Protein AF-A0A2H1WSD5-F1 (afdb_monomer)

InterPro domains:
  IPR002490 V-type ATPase, V0 complex, 116kDa subunit family [PF01496] (2-110)
  IPR002490 V-type ATPase, V0 complex, 116kDa subunit family [PTHR11629] (3-110)

Secondary structure (DSSP, 8-state):
-HHHHHHHHHHHHHHHHHHHHHHHHHHHHHHHHHHHHHHHHHH-HHHHHHHHHHHHHH-SS--------------GGGHHHHHHHHHHHHTT---------SS-PPPSS-------

Radius of gyration: 21.92 Å; Cα contacts (8 Å, |Δi|>4): 29; chains: 1; bounding box: 62×28×53 Å

pLDDT: mean 71.86, std 17.28, range [30.86, 94.62]

Foldseek 3Di:
DVVVVVVVVVVVVVVVVVLVVVLVVLVVVQVVLQVVVVVVVVVPVVVVVVLVVVQVVPPPDDDSDDDDDDTDDDDPVCVVVVVVVVCVVCVNVDDDDDDDDPDPRDNSVDPDPPDD

Organism: Spodoptera frugiperda (NCBI:txid7108)

Mean predicted aligned error: 13.04 Å

Structure (mmCIF, N/CA/C/O backbone):
data_AF-A0A2H1WSD5-F1
#
_entry.id   AF-A0A2H1WSD5-F1
#
loop_
_atom_site.group_PDB
_atom_site.id
_atom_site.type_symbol
_atom_site.label_atom_id
_atom_site.label_alt_id
_atom_site.label_comp_id
_atom_site.label_asym_id
_atom_site.label_entity_id
_atom_site.label_seq_id
_atom_site.pdbx_PDB_ins_code
_atom_site.Cartn_x
_atom_site.Cartn_y
_atom_site.Cartn_z
_atom_site.occupancy
_atom_site.B_iso_or_equiv
_atom_site.auth_seq_id
_atom_site.auth_comp_id
_atom_site.auth_asym_id
_atom_site.auth_atom_id
_atom_site.pdbx_PDB_model_num
ATOM 1 N N . MET A 1 1 ? -28.733 7.046 38.393 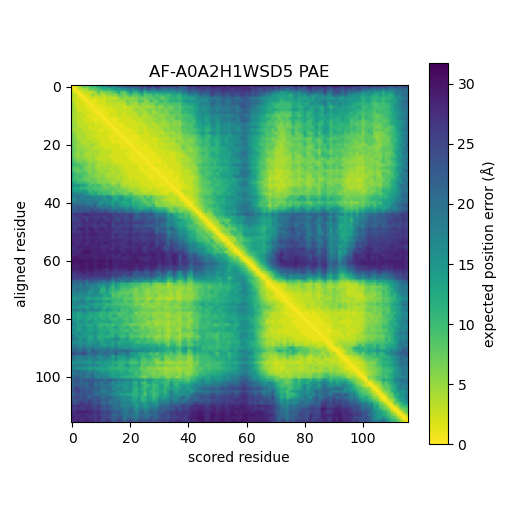1.00 61.50 1 MET A N 1
ATOM 2 C CA . MET A 1 1 ? -28.061 7.824 37.335 1.00 61.50 1 MET A CA 1
ATOM 3 C C . MET A 1 1 ? -26.640 7.326 37.147 1.00 61.50 1 MET A C 1
ATOM 5 O O . MET A 1 1 ? -26.403 6.719 36.120 1.00 61.50 1 MET A O 1
ATOM 9 N N . GLU A 1 2 ? -25.791 7.371 38.178 1.00 77.19 2 GLU A N 1
ATOM 10 C CA . GLU A 1 2 ? -24.355 7.015 38.095 1.00 77.19 2 GLU A CA 1
ATOM 11 C C . GLU A 1 2 ? -24.024 5.654 37.451 1.00 77.19 2 GLU A C 1
ATOM 13 O O . GLU A 1 2 ? -23.008 5.499 36.783 1.00 77.19 2 GLU A O 1
ATOM 18 N N . ARG A 1 3 ? -24.886 4.645 37.619 1.00 84.62 3 ARG A N 1
ATOM 19 C CA . ARG A 1 3 ? -24.654 3.302 37.068 1.00 84.62 3 ARG A CA 1
ATOM 20 C C . ARG A 1 3 ? -24.926 3.191 35.566 1.00 84.62 3 ARG A C 1
ATOM 22 O O . ARG A 1 3 ? -24.377 2.302 34.930 1.00 84.62 3 ARG A O 1
ATOM 29 N N . ILE A 1 4 ? -25.772 4.065 35.019 1.00 86.75 4 ILE A N 1
ATOM 30 C CA . ILE A 1 4 ? -26.025 4.138 33.573 1.00 86.75 4 ILE A CA 1
ATOM 31 C C . ILE A 1 4 ? -24.850 4.848 32.901 1.00 86.75 4 ILE A C 1
ATOM 33 O O . ILE A 1 4 ? -24.317 4.320 31.932 1.00 86.75 4 ILE A O 1
ATOM 37 N N . ASP A 1 5 ? -24.388 5.958 33.482 1.00 90.25 5 ASP A N 1
ATOM 38 C CA . ASP A 1 5 ? -23.250 6.731 32.966 1.00 90.25 5 ASP A CA 1
ATOM 39 C C . ASP A 1 5 ? -21.960 5.888 32.934 1.00 90.25 5 ASP A C 1
ATOM 41 O O . ASP A 1 5 ? -21.184 5.944 31.981 1.00 90.25 5 ASP A O 1
ATOM 45 N N . PHE A 1 6 ? -21.760 5.032 33.944 1.00 92.75 6 PHE A N 1
ATOM 46 C CA . PHE A 1 6 ? -20.645 4.082 33.972 1.00 92.75 6 PHE A CA 1
ATOM 47 C C . PHE A 1 6 ? -20.711 3.054 32.832 1.00 92.75 6 PHE A C 1
ATOM 49 O O . PHE A 1 6 ? -19.720 2.841 32.138 1.00 92.75 6 PHE A O 1
ATOM 56 N N . ILE A 1 7 ? -21.876 2.436 32.613 1.00 91.19 7 ILE A N 1
ATOM 57 C CA . ILE A 1 7 ? -22.056 1.432 31.552 1.00 91.19 7 ILE A CA 1
ATOM 58 C C . ILE A 1 7 ? -21.911 2.080 30.170 1.00 91.19 7 ILE A C 1
ATOM 60 O O . ILE A 1 7 ? -21.325 1.482 29.270 1.00 91.19 7 ILE A O 1
ATOM 64 N N . GLU A 1 8 ? -22.408 3.304 29.990 1.00 93.25 8 GLU A N 1
ATOM 65 C CA . GLU A 1 8 ? -22.231 4.046 28.742 1.00 93.25 8 GLU A CA 1
ATOM 66 C C . GLU A 1 8 ? -20.747 4.303 28.451 1.00 93.25 8 GLU A C 1
ATOM 68 O O . GLU A 1 8 ? -20.286 4.037 27.337 1.00 93.25 8 GLU A O 1
ATOM 73 N N . SER A 1 9 ? -19.986 4.743 29.458 1.00 93.50 9 SER A N 1
ATOM 74 C CA . SER A 1 9 ? -18.535 4.921 29.344 1.00 93.50 9 SER A CA 1
ATOM 75 C C . SER A 1 9 ? -17.832 3.611 28.980 1.00 93.50 9 SER A C 1
ATOM 77 O O . SER A 1 9 ? -16.987 3.592 28.084 1.00 93.50 9 SER A O 1
ATOM 79 N N . GLU A 1 10 ? -18.199 2.506 29.630 1.00 94.56 10 GLU A N 1
ATOM 80 C CA . GLU A 1 10 ? -17.601 1.193 29.379 1.00 94.56 10 GLU A CA 1
ATOM 81 C C . GLU A 1 10 ? -17.887 0.708 27.945 1.00 94.56 10 GLU A C 1
ATOM 83 O O . GLU A 1 10 ? -16.984 0.260 27.236 1.00 94.56 10 GLU A O 1
ATOM 88 N N . ILE A 1 11 ? -19.121 0.876 27.456 1.00 92.69 11 ILE A N 1
ATOM 89 C CA . ILE A 1 11 ? -19.499 0.530 26.077 1.00 92.69 11 ILE A CA 1
ATOM 90 C C . ILE A 1 11 ? -18.749 1.402 25.066 1.00 92.69 11 ILE A C 1
ATOM 92 O O . ILE A 1 11 ? -18.284 0.887 24.041 1.00 92.69 11 ILE A O 1
ATOM 96 N N . GLN A 1 12 ? -18.618 2.707 25.321 1.00 94.31 12 GLN A N 1
ATOM 97 C CA . GLN A 1 12 ? -17.856 3.599 24.444 1.00 94.31 12 GLN A CA 1
ATOM 98 C C . GLN A 1 12 ? -16.384 3.186 24.375 1.00 94.31 12 GLN A C 1
ATOM 100 O O . GLN A 1 12 ? -15.808 3.143 23.282 1.00 94.31 12 GLN A O 1
ATOM 105 N N . GLU A 1 13 ? -15.786 2.833 25.511 1.00 94.62 13 GLU A N 1
ATOM 106 C CA . GLU A 1 13 ? -14.393 2.402 25.580 1.00 94.62 13 GLU A CA 1
ATOM 107 C C . GLU A 1 13 ? -14.176 1.067 24.857 1.00 94.62 13 GLU A C 1
ATOM 109 O O . GLU A 1 13 ? -13.289 0.959 24.005 1.00 94.62 13 GLU A O 1
ATOM 114 N N . ILE A 1 14 ? -15.043 0.079 25.093 1.00 94.31 14 ILE A N 1
ATOM 115 C CA . ILE A 1 14 ? -15.005 -1.212 24.392 1.00 94.31 14 ILE A CA 1
ATOM 116 C C . ILE A 1 14 ? -15.176 -1.012 22.881 1.00 94.31 14 ILE A C 1
ATOM 118 O O . ILE A 1 14 ? -14.433 -1.594 22.089 1.00 94.31 14 ILE A O 1
ATOM 122 N N . THR A 1 15 ? -16.107 -0.155 22.459 1.00 92.62 15 THR A N 1
ATOM 123 C CA . THR A 1 15 ? -16.349 0.131 21.036 1.00 92.62 15 THR A CA 1
ATOM 124 C C . THR A 1 15 ? -15.136 0.792 20.386 1.00 92.62 15 THR A C 1
ATOM 126 O O . THR A 1 15 ? -14.741 0.431 19.272 1.00 92.62 15 THR A O 1
ATOM 129 N N . ARG A 1 16 ? -14.508 1.740 21.088 1.00 92.81 16 ARG A N 1
ATOM 130 C CA . ARG A 1 16 ? -13.271 2.387 20.642 1.00 92.81 16 ARG A CA 1
ATOM 131 C C . ARG A 1 16 ? -12.144 1.368 20.500 1.00 92.81 16 ARG A C 1
ATOM 133 O O . ARG A 1 16 ? -11.486 1.340 19.460 1.00 92.81 16 ARG A O 1
ATOM 140 N N . ASN A 1 17 ? -11.963 0.505 21.494 1.00 93.19 17 ASN A N 1
ATOM 141 C CA . ASN A 1 17 ? -10.928 -0.524 21.482 1.00 93.19 17 ASN A CA 1
ATOM 142 C C . ASN A 1 17 ? -11.153 -1.536 20.351 1.00 93.19 17 ASN A C 1
ATOM 144 O O . ASN A 1 17 ? -10.217 -1.850 19.618 1.00 93.19 17 ASN A O 1
ATOM 148 N N . ALA A 1 18 ? -12.396 -1.970 20.128 1.00 90.44 18 ALA A N 1
ATOM 149 C CA . ALA A 1 18 ? -12.749 -2.854 19.018 1.00 90.44 18 ALA A CA 1
ATOM 15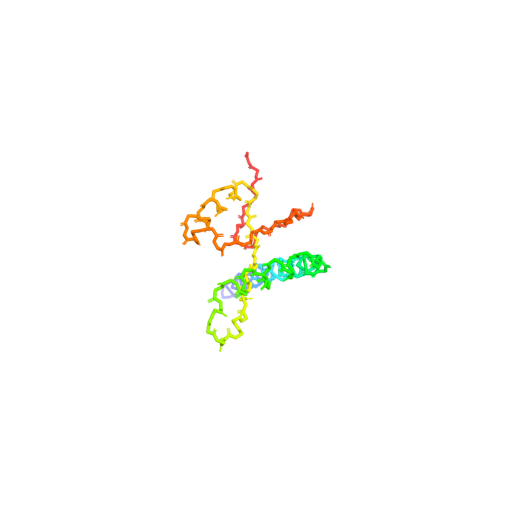0 C C . ALA A 1 18 ? -12.457 -2.218 17.648 1.00 90.44 18 ALA A C 1
ATOM 152 O O . ALA A 1 18 ? -11.969 -2.890 16.735 1.00 90.44 18 ALA A O 1
ATOM 153 N N . ARG A 1 19 ? -12.718 -0.912 17.493 1.00 87.81 19 ARG A N 1
ATOM 154 C CA . ARG A 1 19 ? -12.401 -0.179 16.260 1.00 87.81 19 ARG A CA 1
ATOM 155 C C . ARG A 1 19 ? -10.894 -0.076 16.027 1.00 87.81 19 ARG A C 1
ATOM 157 O O . ARG A 1 19 ? -10.457 -0.304 14.900 1.00 87.81 19 ARG A O 1
ATOM 164 N N . ASN A 1 20 ? -10.125 0.234 17.069 1.00 88.50 20 ASN A N 1
ATOM 165 C CA . ASN A 1 20 ? -8.665 0.314 16.987 1.00 88.50 20 ASN A CA 1
ATOM 166 C C . ASN A 1 20 ? -8.068 -1.043 16.606 1.00 88.50 20 ASN A C 1
ATOM 168 O O . ASN A 1 20 ? -7.358 -1.137 15.611 1.00 88.50 20 ASN A O 1
ATOM 172 N N . LEU A 1 21 ? -8.469 -2.109 17.304 1.00 90.25 21 LEU A N 1
ATOM 173 C CA . LEU A 1 21 ? -7.994 -3.465 17.030 1.00 90.25 21 LEU A CA 1
ATOM 174 C C . LEU A 1 21 ? -8.276 -3.893 15.584 1.00 90.25 21 LEU A C 1
ATOM 176 O O . LEU A 1 21 ? -7.434 -4.509 14.934 1.00 90.25 21 LEU A O 1
ATOM 180 N N . LYS A 1 22 ? -9.452 -3.541 15.055 1.00 86.62 22 LYS A N 1
ATOM 181 C CA . LYS A 1 22 ? -9.798 -3.808 13.657 1.00 86.62 22 LYS A CA 1
ATOM 182 C C . LYS A 1 22 ? -8.894 -3.054 12.680 1.00 86.62 22 LYS A C 1
ATOM 184 O O . LYS A 1 22 ? -8.504 -3.627 11.668 1.00 86.62 22 LYS A O 1
ATOM 189 N N . SER A 1 23 ? -8.591 -1.790 12.964 1.00 83.38 23 SER A N 1
ATOM 190 C CA . SER A 1 23 ? -7.680 -0.984 12.146 1.00 83.38 23 SER A CA 1
ATOM 191 C C . SER A 1 23 ? -6.272 -1.581 12.137 1.00 83.38 23 SER A C 1
ATOM 193 O O . SER A 1 23 ? -5.700 -1.785 11.067 1.00 83.38 23 SER A O 1
ATOM 195 N N . ASP A 1 24 ? -5.752 -1.928 13.314 1.00 87.06 24 ASP A N 1
ATOM 196 C CA . ASP A 1 24 ? -4.412 -2.500 13.475 1.00 87.06 24 ASP A CA 1
ATOM 197 C C . ASP A 1 24 ? -4.290 -3.850 12.762 1.00 87.06 24 ASP A C 1
ATOM 199 O O . ASP A 1 24 ? -3.306 -4.119 12.072 1.00 87.06 24 ASP A O 1
ATOM 203 N N . TYR A 1 25 ? -5.325 -4.686 12.865 1.00 86.31 25 TYR A N 1
ATOM 204 C CA . TYR A 1 25 ? -5.385 -5.966 12.169 1.00 86.31 25 TYR A CA 1
ATOM 205 C C . TYR A 1 25 ? -5.334 -5.807 10.642 1.00 86.31 25 TYR A C 1
ATOM 207 O O . TYR A 1 25 ? -4.589 -6.525 9.974 1.00 86.31 25 TYR A O 1
ATOM 215 N N . LEU A 1 26 ? -6.083 -4.848 10.082 1.00 83.31 26 LEU A N 1
ATOM 216 C CA . LEU A 1 26 ? -6.074 -4.576 8.640 1.00 83.31 26 LEU A CA 1
ATOM 217 C C . LEU A 1 26 ? -4.708 -4.069 8.163 1.00 83.31 26 LEU A C 1
ATOM 219 O O . LEU A 1 26 ? -4.205 -4.555 7.151 1.00 83.31 26 LEU A O 1
ATOM 223 N N . ALA A 1 27 ? -4.077 -3.165 8.917 1.00 81.69 27 ALA A N 1
ATOM 224 C CA . ALA A 1 27 ? -2.731 -2.678 8.612 1.00 81.69 27 ALA A CA 1
ATOM 225 C C . ALA A 1 27 ? -1.685 -3.809 8.647 1.00 81.69 27 ALA A C 1
ATOM 227 O O . ALA A 1 27 ? -0.783 -3.866 7.809 1.00 81.69 27 ALA A O 1
ATOM 228 N N . LEU A 1 28 ? -1.819 -4.753 9.585 1.00 87.00 28 LEU A N 1
ATOM 229 C CA . LEU A 1 28 ? -0.913 -5.896 9.674 1.00 87.00 28 LEU A CA 1
ATOM 230 C C . LEU A 1 28 ? -1.089 -6.872 8.501 1.00 87.00 28 LEU A C 1
ATOM 232 O O . LEU A 1 28 ? -0.097 -7.392 7.983 1.00 87.00 28 LEU A O 1
ATOM 236 N N . ILE A 1 29 ? -2.326 -7.103 8.050 1.00 84.19 29 ILE A N 1
ATOM 237 C CA . ILE A 1 29 ? -2.591 -7.898 6.840 1.00 84.19 29 ILE A CA 1
ATOM 238 C C . ILE A 1 29 ? -1.995 -7.220 5.607 1.00 84.19 29 ILE A C 1
ATOM 240 O O . ILE A 1 29 ? -1.396 -7.909 4.776 1.00 84.19 29 ILE A O 1
ATOM 244 N N . GLU A 1 30 ? -2.127 -5.896 5.490 1.00 82.50 30 GLU A N 1
ATOM 245 C CA . GLU A 1 30 ? -1.528 -5.127 4.396 1.00 82.50 30 GLU A CA 1
ATOM 246 C C . GLU A 1 30 ? -0.027 -5.383 4.311 1.00 82.50 30 GLU A C 1
ATOM 248 O O . GLU A 1 30 ? 0.487 -5.810 3.274 1.00 82.50 30 GLU A O 1
ATOM 253 N N . LEU A 1 31 ? 0.660 -5.196 5.438 1.00 83.62 31 LEU A N 1
ATOM 254 C CA . LEU A 1 31 ? 2.100 -5.373 5.530 1.00 83.62 31 LEU A CA 1
ATOM 255 C C . LEU A 1 31 ? 2.515 -6.816 5.223 1.00 83.62 31 LEU A C 1
ATOM 257 O O . LEU A 1 31 ? 3.459 -7.038 4.464 1.00 83.62 31 LEU A O 1
ATOM 261 N N . ARG A 1 32 ? 1.798 -7.804 5.769 1.00 85.25 32 ARG A N 1
ATOM 262 C CA . ARG A 1 32 ? 2.046 -9.227 5.498 1.00 85.25 32 ARG A CA 1
ATOM 263 C C . ARG A 1 32 ? 1.944 -9.529 4.002 1.00 85.25 32 ARG A C 1
ATOM 265 O O . ARG A 1 32 ? 2.856 -10.124 3.432 1.00 85.25 32 ARG A O 1
ATOM 272 N N . THR A 1 33 ? 0.860 -9.087 3.373 1.00 82.19 33 THR A N 1
ATOM 273 C CA . THR A 1 33 ? 0.589 -9.321 1.947 1.00 82.19 33 THR A CA 1
ATOM 274 C C . THR A 1 33 ? 1.642 -8.653 1.068 1.00 82.19 33 THR A C 1
ATOM 276 O O . THR A 1 33 ? 2.133 -9.244 0.104 1.00 82.19 33 THR A O 1
ATOM 279 N N . LEU A 1 34 ? 2.032 -7.429 1.426 1.00 82.88 34 LEU A N 1
ATOM 280 C CA . LEU A 1 34 ? 3.099 -6.696 0.761 1.00 82.88 34 LEU A CA 1
ATOM 281 C C . LEU A 1 34 ? 4.410 -7.489 0.808 1.00 82.88 34 LEU A C 1
ATOM 283 O O . LEU A 1 34 ? 5.029 -7.686 -0.235 1.00 82.88 34 LEU A O 1
ATOM 287 N N . ILE A 1 35 ? 4.806 -8.002 1.976 1.00 82.25 35 ILE A N 1
ATOM 288 C CA . ILE A 1 35 ? 6.047 -8.777 2.128 1.00 82.25 35 ILE A CA 1
ATOM 289 C C . ILE A 1 35 ? 6.011 -10.062 1.283 1.00 82.25 35 ILE A C 1
ATOM 291 O O . ILE A 1 35 ? 6.984 -10.362 0.586 1.00 82.25 35 ILE A O 1
ATOM 295 N N . GLU A 1 36 ? 4.892 -10.791 1.277 1.00 82.50 36 GLU A N 1
ATOM 296 C CA . GLU A 1 36 ? 4.733 -12.014 0.470 1.00 82.50 36 GLU A CA 1
ATOM 297 C C . GLU A 1 36 ? 4.886 -11.738 -1.035 1.00 82.50 36 GLU A C 1
ATOM 299 O O . GLU A 1 36 ? 5.621 -12.434 -1.746 1.00 82.50 36 GLU A O 1
ATOM 304 N N . LYS A 1 37 ? 4.244 -10.677 -1.537 1.00 78.69 37 LYS A N 1
ATOM 305 C CA . LYS A 1 37 ? 4.359 -10.289 -2.951 1.00 78.69 37 LYS A CA 1
ATOM 306 C C . LYS A 1 37 ? 5.764 -9.752 -3.2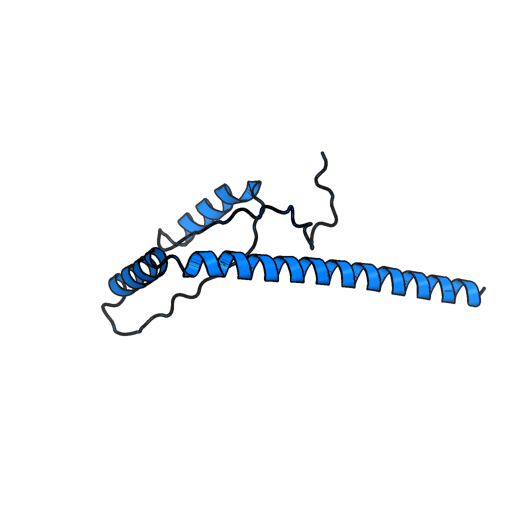69 1.00 78.69 37 LYS A C 1
ATOM 308 O O . LYS A 1 37 ? 6.305 -10.060 -4.332 1.00 78.69 37 LYS A O 1
ATOM 313 N N . MET A 1 38 ? 6.403 -9.026 -2.347 1.00 74.75 38 MET A N 1
ATOM 314 C CA . MET A 1 38 ? 7.791 -8.561 -2.489 1.00 74.75 38 MET A CA 1
ATOM 315 C C . MET A 1 38 ? 8.793 -9.700 -2.637 1.00 74.75 38 MET A C 1
ATOM 317 O O . MET A 1 38 ? 9.690 -9.611 -3.477 1.00 74.75 38 MET A O 1
ATOM 321 N N . GLN A 1 39 ? 8.639 -10.780 -1.873 1.00 68.81 39 GLN A N 1
ATOM 322 C CA . GLN A 1 39 ? 9.533 -11.934 -1.966 1.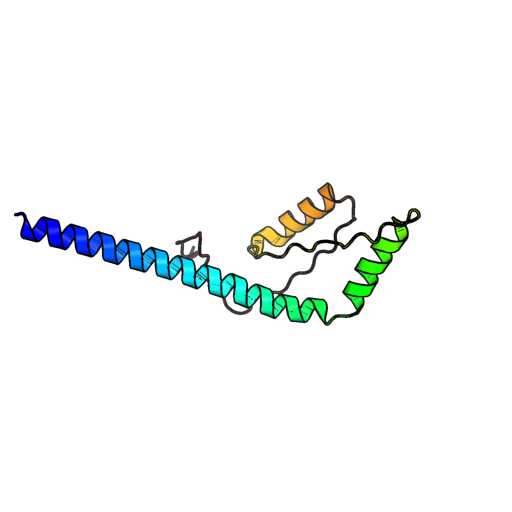00 68.81 39 GLN A CA 1
ATOM 323 C C . GLN A 1 39 ? 9.562 -12.513 -3.390 1.00 68.81 39 GLN A C 1
ATOM 325 O O . GLN A 1 39 ? 10.631 -12.845 -3.903 1.00 68.81 39 GLN A O 1
ATOM 330 N N . THR A 1 40 ? 8.412 -12.534 -4.067 1.00 68.19 40 THR A N 1
ATOM 331 C CA . THR A 1 40 ? 8.311 -12.960 -5.472 1.00 68.19 40 THR A CA 1
ATOM 332 C C . THR A 1 40 ? 9.073 -12.011 -6.411 1.00 68.19 40 THR A C 1
ATOM 334 O O . THR A 1 40 ? 9.713 -12.450 -7.365 1.00 68.19 40 THR A O 1
ATOM 337 N N . PHE A 1 41 ? 9.085 -10.703 -6.129 1.00 69.25 41 PHE A N 1
ATOM 338 C CA . PHE A 1 41 ? 9.787 -9.715 -6.955 1.00 69.25 41 PHE A CA 1
ATOM 339 C C . PHE A 1 41 ? 11.312 -9.765 -6.863 1.00 69.25 41 PHE A C 1
ATOM 341 O O . PHE A 1 41 ? 11.972 -9.416 -7.849 1.00 69.25 41 PHE A O 1
ATOM 348 N N . PHE A 1 42 ? 11.863 -10.173 -5.717 1.00 65.94 42 PHE A N 1
ATOM 349 C CA . PHE A 1 42 ? 13.312 -10.299 -5.515 1.00 65.94 42 PHE A CA 1
ATOM 350 C C . PHE A 1 42 ? 13.891 -11.620 -6.033 1.00 65.94 42 PHE A C 1
ATOM 352 O O . PHE A 1 42 ? 15.083 -11.677 -6.322 1.00 65.94 42 PHE A O 1
ATOM 359 N N . GLN A 1 43 ? 13.071 -12.662 -6.194 1.00 64.38 43 GLN A N 1
ATOM 360 C CA . GLN A 1 43 ? 13.497 -13.932 -6.800 1.00 64.38 43 GLN A CA 1
ATOM 361 C C . GLN A 1 43 ? 13.752 -13.814 -8.312 1.00 64.38 43 GLN A C 1
ATOM 363 O O . GLN A 1 43 ? 14.488 -14.612 -8.893 1.00 64.38 43 GLN A O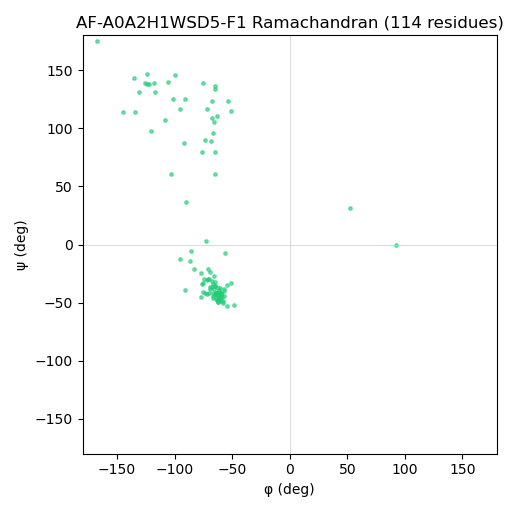 1
ATOM 368 N N . ASP A 1 44 ? 13.187 -12.797 -8.959 1.00 62.25 44 ASP A N 1
ATOM 369 C CA . ASP A 1 44 ? 13.468 -12.452 -10.347 1.00 62.25 44 ASP A CA 1
ATOM 370 C C . ASP A 1 44 ? 14.867 -11.804 -10.461 1.00 62.25 44 ASP A C 1
ATOM 372 O O . ASP A 1 44 ? 15.041 -10.585 -10.373 1.00 62.25 44 ASP A O 1
ATOM 376 N N . HIS A 1 45 ? 15.888 -12.648 -10.666 1.00 52.50 45 HIS A N 1
ATOM 377 C CA . HIS A 1 45 ? 17.324 -12.316 -10.782 1.00 52.50 45 HIS A CA 1
ATOM 378 C C . HIS A 1 45 ? 17.644 -11.285 -11.891 1.00 52.50 45 HIS A C 1
ATOM 380 O O . HIS A 1 45 ? 18.785 -10.835 -12.053 1.00 52.50 45 HIS A O 1
ATOM 386 N N . SER A 1 46 ? 16.660 -10.913 -12.713 1.00 53.06 46 SER A N 1
ATOM 387 C CA . SER A 1 46 ? 16.785 -9.845 -13.703 1.00 53.06 46 SER A CA 1
ATOM 388 C C . SER A 1 46 ? 16.745 -8.447 -13.066 1.00 53.06 46 SER A C 1
ATOM 390 O O . SER A 1 46 ? 17.465 -7.554 -13.519 1.00 53.06 46 SER A O 1
ATOM 392 N N . ALA A 1 47 ? 15.987 -8.257 -11.979 1.00 52.66 47 ALA A N 1
ATOM 393 C CA . ALA A 1 47 ? 15.881 -6.973 -11.286 1.00 52.66 47 ALA A CA 1
ATOM 394 C C . ALA A 1 47 ? 17.125 -6.663 -10.451 1.00 52.66 47 ALA A C 1
ATOM 396 O O . ALA A 1 47 ? 17.623 -5.543 -10.519 1.00 52.66 47 ALA A O 1
ATOM 397 N N . GLN A 1 48 ? 17.688 -7.660 -9.761 1.00 51.56 48 GLN A N 1
ATOM 398 C CA . GLN A 1 48 ? 18.975 -7.515 -9.068 1.00 51.56 48 GLN A CA 1
ATOM 399 C C . GLN A 1 48 ? 20.082 -7.086 -10.037 1.00 51.56 48 GLN A C 1
ATOM 401 O O . GLN A 1 48 ? 20.810 -6.146 -9.746 1.00 51.56 48 GLN A O 1
ATOM 406 N N . ARG A 1 49 ? 20.157 -7.688 -11.234 1.00 50.09 49 ARG A N 1
ATOM 407 C CA . ARG A 1 49 ? 21.160 -7.303 -12.241 1.00 50.09 49 ARG A CA 1
ATOM 408 C C . ARG A 1 49 ? 20.946 -5.908 -12.818 1.00 50.09 49 ARG A C 1
ATOM 410 O O . ARG A 1 49 ? 21.933 -5.228 -13.053 1.00 50.09 49 ARG A O 1
ATOM 417 N N . LYS A 1 50 ? 19.704 -5.458 -13.032 1.00 52.19 50 LYS A N 1
ATOM 418 C CA . LYS A 1 50 ? 19.429 -4.091 -13.517 1.00 52.19 50 LYS A CA 1
ATOM 419 C C . LYS A 1 50 ? 19.732 -3.035 -12.458 1.00 52.19 50 LYS A C 1
ATOM 421 O O . LYS A 1 50 ? 20.365 -2.041 -12.789 1.00 52.19 50 LYS A O 1
ATOM 426 N N . ILE A 1 51 ? 19.357 -3.298 -11.205 1.00 52.78 51 ILE A N 1
ATOM 427 C CA . ILE A 1 51 ? 19.694 -2.460 -10.048 1.00 52.78 51 ILE A CA 1
ATOM 428 C C . ILE A 1 51 ? 21.217 -2.373 -9.896 1.00 52.78 51 ILE A C 1
ATOM 430 O O . ILE A 1 51 ? 21.766 -1.278 -9.831 1.00 52.78 51 ILE A O 1
ATOM 434 N N . SER A 1 52 ? 21.922 -3.507 -9.930 1.00 49.97 52 SER A N 1
ATOM 435 C CA . SER A 1 52 ? 23.387 -3.533 -9.875 1.00 49.97 52 SER A CA 1
ATOM 436 C C . SER A 1 52 ? 24.048 -2.885 -11.099 1.00 49.97 52 SER A C 1
ATOM 438 O O . SER A 1 52 ? 25.068 -2.223 -10.945 1.00 49.97 52 SER A O 1
ATOM 440 N N . ALA A 1 53 ? 23.482 -3.018 -12.303 1.00 49.75 53 ALA A N 1
ATOM 441 C CA . ALA A 1 53 ? 24.033 -2.421 -13.523 1.00 49.75 53 ALA A CA 1
ATOM 442 C C . ALA A 1 53 ? 23.866 -0.893 -13.559 1.00 49.75 53 ALA A C 1
ATOM 444 O O . ALA A 1 53 ? 24.823 -0.198 -13.889 1.00 49.75 53 ALA A O 1
ATOM 445 N N . SER A 1 54 ? 22.708 -0.348 -13.158 1.00 50.78 54 SER A N 1
ATOM 446 C CA . SER A 1 54 ? 22.542 1.107 -12.996 1.00 50.78 54 SER A CA 1
ATOM 447 C C . SER A 1 54 ? 23.436 1.666 -11.885 1.00 50.78 54 SER A C 1
ATOM 449 O O . SER A 1 54 ? 23.941 2.778 -12.008 1.00 50.78 54 SER A O 1
ATOM 451 N N . VAL A 1 55 ? 23.691 0.875 -10.834 1.00 49.03 55 VAL A N 1
ATOM 452 C CA . VAL A 1 55 ? 24.641 1.204 -9.758 1.00 49.03 55 VAL A CA 1
ATOM 453 C C . VAL A 1 55 ? 26.087 1.248 -10.270 1.00 49.03 55 VAL A C 1
ATOM 455 O O . VAL A 1 55 ? 26.856 2.081 -9.809 1.00 49.03 55 VAL A O 1
ATOM 458 N N . GLN A 1 56 ? 26.486 0.428 -11.245 1.00 46.25 56 GLN A N 1
ATOM 459 C CA . GLN A 1 56 ? 27.853 0.483 -11.787 1.00 46.25 56 GLN A CA 1
ATOM 460 C C . GLN A 1 56 ? 28.113 1.688 -12.705 1.00 46.25 56 GLN A C 1
ATOM 462 O O . GLN A 1 56 ? 29.234 2.184 -12.731 1.00 46.25 56 GLN A O 1
ATOM 467 N N . ILE A 1 57 ? 27.101 2.207 -13.410 1.00 49.03 57 ILE A N 1
ATOM 468 C CA . ILE A 1 57 ? 27.281 3.347 -14.333 1.00 49.03 57 ILE A CA 1
ATOM 469 C C . ILE A 1 57 ? 27.572 4.661 -13.578 1.00 49.03 57 ILE A C 1
ATOM 471 O O . ILE A 1 57 ? 28.308 5.505 -14.084 1.00 49.03 57 ILE A O 1
ATOM 475 N N . TYR A 1 58 ? 27.060 4.823 -12.352 1.00 50.34 58 TYR A N 1
ATOM 476 C CA . TYR A 1 58 ? 27.292 6.019 -11.525 1.00 50.34 58 TYR A CA 1
ATOM 477 C C . TYR A 1 58 ? 28.568 5.965 -10.665 1.00 50.34 58 TYR A C 1
ATOM 479 O O . TYR A 1 58 ? 29.010 7.002 -10.179 1.00 50.34 58 TYR A O 1
ATOM 487 N N . ASN A 1 59 ? 29.184 4.791 -10.495 1.00 49.19 59 ASN A N 1
ATOM 488 C CA . ASN A 1 59 ? 30.313 4.580 -9.583 1.00 49.19 59 ASN A CA 1
ATOM 489 C C . ASN A 1 59 ? 31.656 4.494 -10.328 1.00 49.19 59 ASN A C 1
ATOM 491 O O . ASN A 1 59 ? 32.370 3.499 -10.228 1.00 49.19 59 ASN A O 1
ATOM 495 N N . ASN A 1 60 ? 32.030 5.559 -11.047 1.00 50.22 60 ASN A N 1
ATOM 496 C CA . ASN A 1 60 ? 33.455 5.803 -11.330 1.00 50.22 60 ASN A CA 1
ATOM 497 C C . ASN A 1 60 ? 34.229 6.280 -10.083 1.00 50.22 60 ASN A C 1
ATOM 499 O O . ASN A 1 60 ? 35.426 6.513 -10.172 1.00 50.22 60 ASN A O 1
ATOM 503 N N . ASP A 1 61 ? 33.576 6.361 -8.921 1.00 45.97 61 ASP A N 1
ATOM 504 C CA . ASP A 1 61 ? 34.234 6.449 -7.625 1.00 45.97 61 ASP A CA 1
ATOM 505 C C . ASP A 1 61 ? 33.625 5.419 -6.672 1.00 45.97 61 ASP A C 1
ATOM 507 O O . ASP A 1 61 ? 32.409 5.246 -6.579 1.00 45.97 61 ASP A O 1
ATOM 511 N N . ALA A 1 62 ? 34.501 4.675 -6.011 1.00 48.12 62 ALA A N 1
ATOM 512 C CA . ALA A 1 62 ? 34.181 3.507 -5.216 1.00 48.12 62 ALA A CA 1
ATOM 513 C C . ALA A 1 62 ? 33.398 3.866 -3.942 1.00 48.12 62 ALA A C 1
ATOM 515 O O . ALA A 1 62 ? 33.975 4.016 -2.869 1.00 48.12 62 ALA A O 1
ATOM 516 N N . VAL A 1 63 ? 32.069 3.905 -4.027 1.00 45.22 63 VAL A N 1
ATOM 517 C CA . VAL A 1 63 ? 31.190 3.643 -2.883 1.00 45.22 63 VAL A CA 1
ATOM 518 C C . VAL A 1 63 ? 30.090 2.710 -3.360 1.00 45.22 63 VAL A C 1
ATOM 520 O O . VAL A 1 63 ? 29.270 3.060 -4.202 1.00 45.22 63 VAL A O 1
ATOM 523 N N . LEU A 1 64 ? 30.087 1.488 -2.832 1.00 44.38 64 LEU A N 1
ATOM 524 C CA . LEU A 1 64 ? 29.066 0.474 -3.074 1.00 44.38 64 LEU A CA 1
ATOM 525 C C . LEU A 1 64 ? 27.721 0.964 -2.503 1.00 44.38 64 LEU A C 1
ATOM 527 O O . LEU A 1 64 ? 27.330 0.608 -1.394 1.00 44.38 64 LEU A O 1
ATOM 531 N N . GLY A 1 65 ? 27.041 1.844 -3.239 1.00 44.84 65 GLY A N 1
ATOM 532 C CA . GLY A 1 65 ? 25.752 2.409 -2.868 1.00 44.84 65 GLY A CA 1
ATOM 533 C C . GLY A 1 65 ? 24.694 1.315 -2.851 1.00 44.84 65 GLY A C 1
ATOM 534 O O . GLY A 1 65 ? 24.258 0.837 -3.897 1.00 44.84 65 GLY A O 1
ATOM 535 N N . HIS A 1 66 ? 24.290 0.901 -1.654 1.00 48.94 66 HIS A N 1
ATOM 536 C CA . HIS A 1 66 ? 23.125 0.052 -1.451 1.00 48.94 66 HIS A CA 1
ATOM 537 C C . HIS A 1 66 ? 21.889 0.833 -1.923 1.00 48.94 66 HIS A C 1
ATOM 539 O O . HIS A 1 66 ? 21.516 1.830 -1.304 1.00 48.94 66 HIS A O 1
ATOM 545 N N . LEU A 1 67 ? 21.264 0.424 -3.032 1.00 57.31 67 LEU A N 1
ATOM 546 C CA . LEU A 1 67 ? 19.997 1.020 -3.452 1.00 57.31 67 LEU A CA 1
ATOM 547 C C . LEU A 1 67 ? 18.924 0.623 -2.431 1.00 57.31 67 LEU A C 1
ATOM 549 O O . LEU A 1 67 ? 18.528 -0.541 -2.362 1.00 57.31 67 LEU A O 1
ATOM 553 N N . GLY A 1 68 ? 18.472 1.582 -1.624 1.00 62.06 68 GLY A N 1
ATOM 554 C CA . GLY A 1 68 ? 17.302 1.395 -0.774 1.00 62.06 68 GLY A CA 1
ATOM 555 C C . GLY A 1 68 ? 16.061 1.197 -1.643 1.00 62.06 68 GLY A C 1
ATOM 556 O O . GLY A 1 68 ? 15.853 1.933 -2.606 1.00 62.06 68 GLY A O 1
ATOM 557 N N . PHE A 1 69 ? 15.238 0.200 -1.326 1.00 72.38 69 PHE A N 1
ATOM 558 C CA . PHE A 1 69 ? 13.930 0.028 -1.952 1.00 72.38 69 PHE A CA 1
ATOM 559 C C . PHE A 1 69 ? 12.845 0.576 -1.024 1.00 72.38 69 PHE A C 1
ATOM 561 O O . PHE A 1 69 ? 12.947 0.478 0.198 1.00 72.38 69 PHE A O 1
ATOM 568 N N . ILE A 1 70 ? 11.790 1.133 -1.612 1.00 78.44 70 ILE A N 1
ATOM 569 C CA 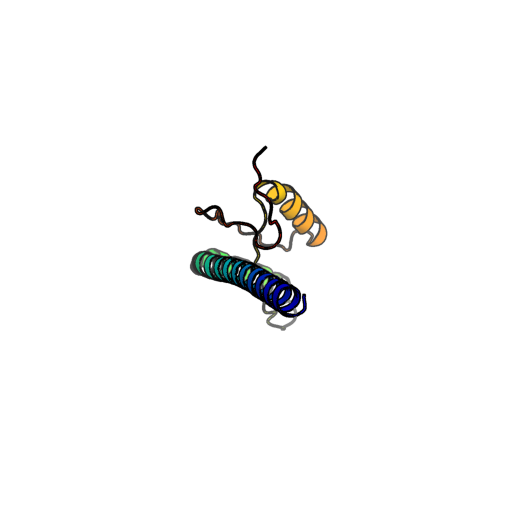. ILE A 1 70 ? 10.574 1.526 -0.900 1.00 78.44 70 ILE A CA 1
ATOM 570 C C . ILE A 1 70 ? 9.444 0.675 -1.467 1.00 78.44 70 ILE A C 1
ATOM 572 O O . ILE A 1 70 ? 9.297 0.571 -2.684 1.00 78.44 70 ILE A O 1
ATOM 576 N N . ALA A 1 71 ? 8.659 0.066 -0.586 1.00 81.94 71 ALA A N 1
ATOM 577 C CA . ALA A 1 71 ? 7.468 -0.682 -0.951 1.00 81.94 71 ALA A CA 1
ATOM 578 C C . ALA A 1 71 ? 6.259 -0.131 -0.201 1.00 81.94 71 ALA A C 1
ATOM 580 O O . ALA A 1 71 ? 6.373 0.329 0.933 1.00 81.94 71 ALA A O 1
ATOM 581 N N . GLY A 1 72 ? 5.108 -0.176 -0.858 1.00 82.12 72 GLY A N 1
ATOM 582 C CA . GLY A 1 72 ? 3.844 0.296 -0.315 1.00 82.12 72 GLY A CA 1
ATOM 583 C C . GLY A 1 72 ? 2.681 -0.176 -1.175 1.00 82.12 72 GLY A C 1
ATOM 584 O O . GLY A 1 72 ? 2.884 -0.767 -2.240 1.00 82.12 72 GLY A O 1
ATOM 585 N N . VAL A 1 73 ? 1.468 0.104 -0.715 1.00 81.56 73 VAL A N 1
ATOM 586 C CA . VAL A 1 73 ? 0.235 -0.172 -1.452 1.00 81.56 73 VAL A CA 1
ATOM 587 C C . VAL A 1 73 ? -0.324 1.137 -1.997 1.00 81.56 73 VAL A C 1
ATOM 589 O O . VAL A 1 73 ? -0.282 2.185 -1.355 1.00 81.56 73 VAL A O 1
ATOM 592 N N . VAL A 1 74 ? -0.834 1.089 -3.223 1.00 82.94 74 VAL A N 1
ATOM 593 C CA . VAL A 1 74 ? -1.481 2.218 -3.891 1.00 82.94 74 VAL A CA 1
ATOM 594 C C . VAL A 1 74 ? -2.761 1.726 -4.547 1.00 82.94 74 VAL A C 1
ATOM 596 O O . VAL A 1 74 ? -2.826 0.613 -5.064 1.00 82.94 74 VAL A O 1
ATOM 599 N N . THR A 1 75 ? -3.797 2.560 -4.539 1.00 82.00 75 THR A N 1
ATOM 600 C CA . THR A 1 75 ? -5.053 2.241 -5.220 1.00 82.00 75 THR A CA 1
ATOM 601 C C . THR A 1 75 ? -4.840 2.148 -6.729 1.00 82.00 75 THR A C 1
ATOM 603 O O . THR A 1 75 ? -4.201 3.013 -7.332 1.00 82.00 75 THR A O 1
ATOM 606 N N . THR A 1 76 ? -5.425 1.129 -7.364 1.00 82.31 76 THR A N 1
ATOM 607 C CA . THR A 1 76 ? -5.226 0.828 -8.793 1.00 82.31 76 THR A CA 1
ATOM 608 C C . THR A 1 76 ? -5.522 2.021 -9.706 1.00 82.31 76 THR A C 1
ATOM 610 O O . THR A 1 76 ? -4.811 2.253 -10.680 1.00 82.31 76 THR A O 1
ATOM 613 N N . ALA A 1 77 ? -6.512 2.846 -9.351 1.00 84.25 77 ALA A N 1
ATOM 614 C CA . ALA A 1 77 ? -6.870 4.055 -10.095 1.00 84.25 77 ALA A CA 1
ATOM 615 C C . ALA A 1 77 ? -5.777 5.145 -10.081 1.00 84.25 77 ALA A C 1
ATOM 617 O O . ALA A 1 77 ? -5.703 5.959 -11.000 1.00 84.25 77 ALA A O 1
ATOM 618 N N . ARG A 1 78 ? -4.926 5.183 -9.045 1.00 85.31 78 ARG A N 1
ATOM 619 C CA . ARG A 1 78 ? -3.882 6.208 -8.871 1.00 85.31 78 ARG A CA 1
ATOM 620 C C . ARG A 1 78 ? -2.515 5.786 -9.402 1.00 85.31 78 ARG A C 1
ATOM 622 O O . ARG A 1 78 ? -1.656 6.654 -9.566 1.00 85.31 78 ARG A O 1
ATOM 629 N N . ILE A 1 79 ? -2.328 4.504 -9.722 1.00 87.44 79 ILE A N 1
ATOM 630 C CA . ILE A 1 79 ? -1.065 3.952 -10.239 1.00 87.44 79 ILE A CA 1
ATOM 631 C C . ILE A 1 79 ? -0.492 4.788 -11.399 1.00 87.44 79 ILE A C 1
ATOM 633 O O . ILE A 1 79 ? 0.653 5.230 -11.281 1.00 87.44 79 ILE A O 1
ATOM 637 N N . PRO A 1 80 ? -1.247 5.113 -12.472 1.00 87.69 80 PRO A N 1
ATOM 638 C CA . PRO A 1 80 ? -0.656 5.786 -13.632 1.00 87.69 80 PRO A CA 1
ATOM 639 C C . PRO A 1 80 ? -0.189 7.213 -13.324 1.00 87.69 80 PRO A C 1
ATOM 641 O O . PRO A 1 80 ? 0.757 7.717 -13.929 1.00 87.69 80 PRO A O 1
ATOM 644 N N . ALA A 1 81 ? -0.870 7.904 -12.406 1.00 90.25 81 ALA A N 1
ATOM 645 C CA . ALA A 1 81 ? -0.480 9.243 -11.976 1.00 90.25 81 ALA A CA 1
ATOM 646 C C . ALA A 1 81 ? 0.768 9.194 -11.084 1.00 90.25 81 ALA A C 1
ATOM 648 O O . ALA A 1 81 ? 1.679 10.005 -11.257 1.00 90.25 81 ALA A O 1
ATOM 649 N N . PHE A 1 82 ? 0.824 8.215 -10.181 1.00 88.00 82 PHE A N 1
ATOM 650 C CA . PHE A 1 82 ? 1.942 8.007 -9.268 1.00 88.00 82 PHE A CA 1
ATOM 651 C C . PHE A 1 82 ? 3.237 7.646 -10.007 1.00 88.00 82 PHE A C 1
ATOM 653 O O . PHE A 1 82 ? 4.268 8.275 -9.775 1.00 88.00 82 PHE A O 1
ATOM 660 N N . GLU A 1 83 ? 3.176 6.714 -10.959 1.00 86.94 83 GLU A N 1
ATOM 661 C CA . GLU A 1 83 ? 4.329 6.323 -11.778 1.00 86.94 83 GLU A CA 1
ATOM 662 C C . GLU A 1 83 ? 4.874 7.508 -12.588 1.00 86.94 83 GLU A C 1
ATOM 664 O O . GLU A 1 83 ? 6.074 7.790 -12.561 1.00 86.94 83 GLU A O 1
ATOM 669 N N . LYS A 1 84 ? 3.990 8.271 -13.246 1.00 87.50 84 LYS A N 1
ATOM 670 C CA . LYS A 1 84 ? 4.388 9.479 -13.983 1.00 87.50 84 LYS A CA 1
ATOM 671 C C . LYS A 1 84 ? 5.056 10.508 -13.073 1.00 87.50 84 LYS A C 1
ATOM 673 O O . LYS A 1 84 ? 6.049 11.106 -13.478 1.00 87.50 84 LYS A O 1
ATOM 678 N N . MET A 1 85 ? 4.540 10.721 -11.863 1.00 89.88 85 MET A N 1
ATOM 679 C CA . MET A 1 85 ? 5.149 11.629 -10.888 1.00 89.88 85 MET A CA 1
ATOM 680 C C . MET A 1 85 ? 6.556 11.158 -10.499 1.00 89.88 85 MET A C 1
ATOM 682 O O . MET A 1 85 ? 7.505 11.938 -10.578 1.00 89.88 85 MET A O 1
ATOM 686 N N . LEU A 1 86 ? 6.700 9.879 -10.145 1.00 85.62 86 LEU A N 1
ATOM 687 C CA . LEU A 1 86 ? 7.980 9.280 -9.776 1.00 85.62 86 LEU A CA 1
ATOM 688 C C . LEU A 1 86 ? 9.016 9.362 -10.904 1.00 85.62 86 LEU A C 1
ATOM 690 O O . LEU A 1 86 ? 10.171 9.711 -10.661 1.00 85.62 86 LEU A O 1
ATOM 694 N N . TRP A 1 87 ? 8.608 9.104 -12.146 1.00 82.88 87 TRP A N 1
ATOM 695 C CA . TRP A 1 87 ? 9.472 9.243 -13.318 1.00 82.88 87 TRP A CA 1
ATOM 696 C C . TRP A 1 87 ? 9.985 10.677 -13.499 1.00 82.88 87 TRP A C 1
ATOM 698 O O . TRP A 1 87 ? 11.163 10.890 -13.788 1.00 82.88 87 TRP A O 1
ATOM 708 N N . ARG A 1 88 ? 9.115 11.677 -13.295 1.00 86.25 88 ARG A N 1
ATOM 709 C CA . ARG A 1 88 ? 9.477 13.096 -13.443 1.00 86.25 88 ARG A CA 1
ATOM 710 C C . ARG A 1 88 ? 10.484 13.555 -12.395 1.00 86.25 88 ARG A C 1
ATOM 712 O O . ARG A 1 88 ? 11.412 14.271 -12.749 1.00 86.25 88 ARG A O 1
ATOM 719 N N . ILE A 1 89 ? 10.330 13.139 -11.138 1.00 83.06 89 ILE A N 1
ATOM 720 C CA . ILE A 1 89 ? 11.254 13.549 -10.067 1.00 83.06 89 ILE A CA 1
ATOM 721 C C . ILE A 1 89 ? 12.592 12.800 -10.142 1.00 83.06 89 ILE A C 1
ATOM 723 O O . IL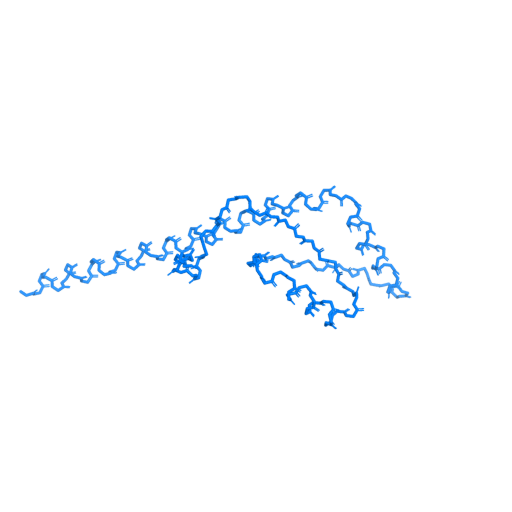E A 1 89 ? 13.639 13.378 -9.866 1.00 83.06 89 ILE A O 1
A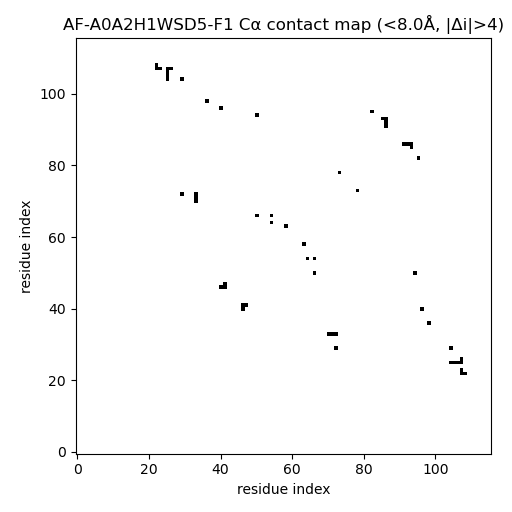TOM 727 N N . SER A 1 90 ? 12.575 11.534 -10.568 1.00 74.38 90 SER A N 1
ATOM 728 C CA . SER A 1 90 ? 13.769 10.676 -10.616 1.00 74.38 90 SER A CA 1
ATOM 729 C C . SER A 1 90 ? 14.595 10.821 -11.895 1.00 74.38 90 SER A C 1
ATOM 731 O O . SER A 1 90 ? 15.661 10.218 -11.982 1.00 74.38 90 SER A O 1
ATOM 733 N N . HIS A 1 91 ? 14.128 11.592 -12.887 1.00 77.12 91 HIS A N 1
ATOM 734 C CA . HIS A 1 91 ? 14.815 11.794 -14.172 1.00 77.12 91 HIS A CA 1
ATOM 735 C C . HIS A 1 91 ? 15.194 10.473 -14.874 1.00 77.12 91 HIS A C 1
ATOM 737 O O . HIS A 1 91 ? 16.195 10.397 -15.580 1.00 77.12 91 HIS A O 1
ATOM 743 N N . GLY A 1 92 ? 14.388 9.424 -14.680 1.00 70.19 92 GLY A N 1
ATOM 744 C CA . GLY A 1 92 ? 14.619 8.098 -15.258 1.00 70.19 92 GLY A CA 1
ATOM 745 C C . GLY A 1 92 ? 15.419 7.124 -14.385 1.00 70.19 92 GLY A C 1
ATOM 746 O O . GLY A 1 92 ? 15.573 5.968 -14.768 1.00 70.19 92 GLY A O 1
ATOM 747 N N . ASN A 1 93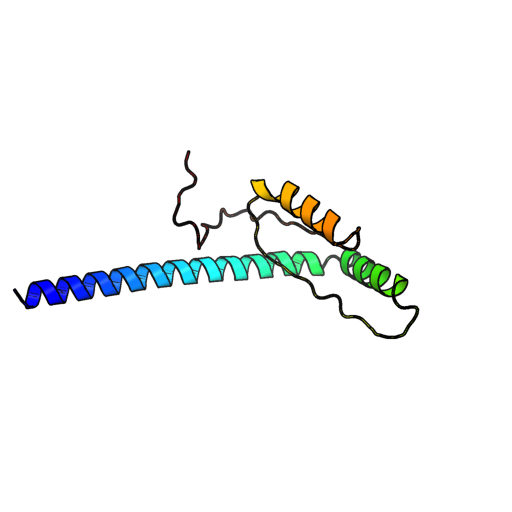 ? 15.855 7.533 -13.190 1.00 70.94 93 ASN A N 1
ATOM 748 C CA . ASN A 1 93 ? 16.582 6.681 -12.239 1.00 70.94 93 ASN A CA 1
ATOM 749 C C . ASN A 1 93 ? 15.652 5.938 -11.264 1.00 70.94 93 ASN A C 1
ATOM 751 O O . ASN A 1 93 ? 15.975 5.779 -10.087 1.00 70.94 93 ASN A O 1
ATOM 755 N N . ILE A 1 94 ? 14.481 5.498 -11.730 1.00 74.75 94 ILE A N 1
ATOM 756 C CA . ILE A 1 94 ? 13.555 4.702 -10.924 1.00 74.75 94 ILE A CA 1
ATOM 757 C C . ILE A 1 94 ? 13.245 3.367 -11.584 1.00 74.75 94 ILE A C 1
ATOM 759 O O . ILE A 1 94 ? 12.989 3.277 -12.783 1.00 74.75 94 ILE A O 1
ATOM 763 N N . PHE A 1 95 ? 13.215 2.325 -10.760 1.00 76.25 95 PHE A N 1
ATOM 764 C CA . PHE A 1 95 ? 12.691 1.025 -11.129 1.00 76.25 95 PHE A CA 1
ATOM 765 C C . PHE A 1 95 ? 11.366 0.796 -10.399 1.00 76.25 95 PHE A C 1
ATOM 767 O O . PHE A 1 95 ? 11.344 0.591 -9.187 1.00 76.25 95 PHE A O 1
ATOM 774 N N . PHE A 1 96 ? 10.257 0.870 -11.133 1.00 80.94 96 PHE A N 1
ATOM 775 C CA . PHE A 1 96 ? 8.914 0.674 -10.597 1.00 80.94 96 PHE A CA 1
ATOM 776 C C . PHE A 1 96 ? 8.420 -0.740 -10.934 1.00 80.94 96 PHE A C 1
ATOM 778 O O . PHE A 1 96 ? 8.426 -1.149 -12.095 1.00 80.94 96 PHE A O 1
ATOM 785 N N . LYS A 1 97 ? 8.011 -1.502 -9.915 1.00 79.25 97 LYS A N 1
ATOM 786 C CA . LYS A 1 97 ? 7.377 -2.820 -10.055 1.00 79.25 97 LYS A CA 1
ATOM 787 C C . LYS A 1 97 ? 6.030 -2.790 -9.338 1.00 79.25 97 LYS A C 1
ATOM 789 O O . LYS A 1 97 ? 5.938 -2.272 -8.230 1.00 79.25 97 LYS A O 1
ATOM 794 N N . GLN A 1 98 ? 5.012 -3.379 -9.957 1.00 81.19 98 GLN A N 1
ATOM 795 C CA . GLN A 1 98 ? 3.667 -3.484 -9.395 1.00 81.19 98 GLN A CA 1
ATOM 796 C C . GLN A 1 98 ? 3.200 -4.941 -9.389 1.00 81.19 98 GLN A C 1
ATOM 798 O O . GLN A 1 98 ? 3.432 -5.670 -10.354 1.00 81.19 98 GLN A O 1
ATOM 803 N N . ALA A 1 99 ? 2.535 -5.356 -8.310 1.00 81.12 99 ALA A N 1
ATOM 804 C CA . ALA A 1 99 ? 1.756 -6.593 -8.243 1.00 81.12 99 ALA A CA 1
ATOM 805 C C . ALA A 1 99 ? 0.311 -6.213 -7.976 1.00 81.12 99 ALA A C 1
ATOM 807 O O . ALA A 1 99 ? 0.041 -5.351 -7.140 1.00 81.12 99 ALA A O 1
ATOM 808 N N . GLN A 1 100 ? -0.610 -6.893 -8.646 1.00 77.94 100 GLN A N 1
ATOM 809 C CA . GLN A 1 100 ? -1.998 -6.856 -8.223 1.00 77.94 100 GLN A CA 1
ATOM 810 C C . GLN A 1 100 ? -2.168 -7.740 -6.983 1.00 77.94 100 GLN A C 1
ATOM 812 O O . GLN A 1 100 ? -1.567 -8.814 -6.867 1.00 77.94 100 GLN A O 1
ATOM 817 N N . ILE A 1 101 ? -2.950 -7.236 -6.033 1.00 75.19 101 ILE A N 1
ATOM 818 C CA . ILE A 1 101 ? -3.396 -7.987 -4.865 1.00 75.19 101 ILE A CA 1
ATOM 819 C C . ILE A 1 101 ? -4.775 -8.535 -5.232 1.00 75.19 101 ILE A C 1
ATOM 821 O O . ILE A 1 101 ? -5.682 -7.762 -5.528 1.00 75.19 101 ILE A O 1
ATOM 825 N N . ASP A 1 102 ? -4.890 -9.862 -5.283 1.00 65.69 102 ASP A N 1
ATOM 826 C CA . ASP A 1 102 ? -6.089 -10.563 -5.759 1.00 65.69 102 ASP A CA 1
ATOM 827 C C . ASP A 1 102 ? -7.265 -10.439 -4.778 1.00 65.69 102 ASP A C 1
ATOM 829 O O . ASP A 1 102 ? -8.427 -10.427 -5.180 1.00 65.69 102 ASP A O 1
ATOM 833 N N . GLU A 1 103 ? -6.968 -10.307 -3.484 1.00 65.69 103 GLU A N 1
ATOM 834 C CA . GLU A 1 103 ? -7.966 -10.080 -2.446 1.00 65.69 103 GLU A CA 1
ATOM 835 C C . GLU A 1 103 ? -8.166 -8.570 -2.228 1.00 65.69 103 GLU A C 1
ATOM 837 O O . GLU A 1 103 ? -7.188 -7.858 -1.971 1.00 65.69 103 GLU A O 1
ATOM 842 N N . PRO A 1 104 ? -9.403 -8.043 -2.324 1.00 62.28 104 PRO A N 1
ATOM 843 C CA . PRO A 1 104 ? -9.669 -6.634 -2.072 1.00 62.28 104 PRO A CA 1
ATOM 844 C C . PRO A 1 104 ? -9.413 -6.327 -0.595 1.00 62.28 104 PRO A C 1
ATOM 846 O O . PRO A 1 104 ? -10.270 -6.526 0.268 1.00 62.28 104 PRO A O 1
ATOM 849 N N . LEU A 1 105 ? -8.214 -5.831 -0.302 1.00 59.78 105 LEU A N 1
ATOM 850 C CA . LEU A 1 105 ? -7.855 -5.417 1.039 1.00 59.78 105 LEU A CA 1
ATOM 851 C C . LEU A 1 105 ? -8.679 -4.186 1.423 1.00 59.78 105 LEU A C 1
ATOM 853 O O . LEU A 1 105 ? -8.683 -3.166 0.729 1.00 59.78 105 LEU A O 1
ATOM 857 N N . LYS A 1 106 ? -9.401 -4.292 2.538 1.00 57.19 106 LYS A N 1
ATOM 858 C CA . LYS A 1 106 ? -10.191 -3.187 3.072 1.00 57.19 106 LYS A CA 1
ATOM 859 C C . LYS A 1 106 ? -9.235 -2.145 3.650 1.00 57.19 106 LYS A C 1
ATOM 861 O O . LYS A 1 106 ? -8.508 -2.447 4.589 1.00 57.19 106 LYS A O 1
ATOM 866 N N . ASP A 1 107 ? -9.238 -0.953 3.065 1.00 57.28 107 ASP A N 1
ATOM 867 C CA . ASP A 1 107 ? -8.357 0.158 3.433 1.00 57.28 107 ASP A CA 1
ATOM 868 C C . ASP A 1 107 ? -8.451 0.460 4.952 1.00 57.28 107 ASP A C 1
ATOM 870 O O . ASP A 1 107 ? -9.556 0.696 5.459 1.00 57.28 107 ASP A O 1
ATOM 874 N N . PRO A 1 108 ? -7.326 0.431 5.696 1.00 53.75 108 PRO A N 1
ATOM 875 C CA . PRO A 1 108 ? -7.303 0.700 7.136 1.00 53.75 108 PRO A CA 1
ATOM 876 C C . PRO A 1 108 ? -7.602 2.169 7.481 1.00 53.75 108 PRO A C 1
ATOM 878 O O . PRO A 1 108 ? -8.083 2.461 8.576 1.00 53.75 108 PRO A O 1
ATOM 881 N N . ILE A 1 109 ? -7.366 3.100 6.554 1.00 51.44 109 ILE A N 1
ATOM 882 C CA . ILE A 1 109 ? -7.596 4.542 6.731 1.00 51.44 109 ILE A CA 1
ATOM 883 C C . ILE A 1 109 ? -9.014 4.897 6.276 1.00 51.44 109 ILE A C 1
ATOM 885 O O . ILE A 1 109 ? -9.725 5.685 6.911 1.00 51.44 109 ILE A O 1
ATOM 889 N N . THR A 1 110 ? -9.462 4.274 5.191 1.00 50.22 110 THR A N 1
ATOM 890 C CA . THR A 1 110 ? -10.787 4.503 4.629 1.00 50.22 110 THR A CA 1
ATOM 891 C C . THR A 1 110 ? -11.774 3.502 5.224 1.00 50.22 110 THR A C 1
ATOM 893 O O . THR A 1 110 ? -12.106 2.474 4.638 1.00 50.22 110 THR A O 1
ATOM 896 N N . VAL A 1 111 ? -12.356 3.856 6.374 1.00 45.16 111 VAL A N 1
ATOM 897 C CA . VAL A 1 111 ? -13.672 3.343 6.807 1.00 45.16 111 VAL A CA 1
ATOM 898 C C . VAL A 1 111 ? -14.748 3.838 5.822 1.00 45.16 111 VAL A C 1
ATOM 900 O O . VAL A 1 111 ? -15.647 4.599 6.169 1.00 45.16 111 VAL A O 1
ATOM 903 N N . ARG A 1 112 ? -14.637 3.469 4.548 1.00 37.44 112 ARG A N 1
ATOM 904 C CA . ARG A 1 112 ? -15.593 3.789 3.494 1.00 37.44 112 ARG A CA 1
ATOM 905 C C . ARG A 1 112 ? -15.641 2.594 2.559 1.00 37.44 112 ARG A C 1
ATOM 907 O O . ARG A 1 112 ? -14.666 2.270 1.888 1.00 37.44 112 ARG A O 1
ATOM 914 N N . SER A 1 113 ? -16.800 1.941 2.529 1.00 38.28 113 SER A N 1
ATOM 915 C CA . SER A 1 113 ? -17.217 1.227 1.329 1.00 38.28 113 SER A CA 1
ATOM 916 C C . SER A 1 113 ? -17.088 2.197 0.165 1.00 38.28 113 SER A C 1
ATOM 918 O O . SER A 1 113 ? -17.799 3.197 0.120 1.00 38.28 113 SER A O 1
ATOM 920 N N . ILE A 1 114 ? -16.196 1.902 -0.769 1.00 39.62 114 ILE A N 1
ATOM 921 C CA . ILE A 1 114 ? -16.360 2.364 -2.143 1.00 39.62 114 ILE A CA 1
ATOM 922 C C . ILE A 1 114 ? -17.424 1.458 -2.767 1.00 39.62 114 ILE A C 1
ATOM 924 O O . ILE A 1 114 ? -17.124 0.464 -3.414 1.00 39.62 114 ILE A O 1
ATOM 928 N N . PHE A 1 115 ? -18.676 1.776 -2.447 1.00 36.12 115 PHE A N 1
ATOM 929 C CA . PHE A 1 115 ? -19.827 1.524 -3.297 1.00 36.12 115 PHE A CA 1
ATOM 930 C C . PHE A 1 115 ? -20.439 2.892 -3.560 1.00 36.12 115 PHE A C 1
ATOM 932 O O . PHE A 1 115 ? -21.137 3.422 -2.697 1.00 36.12 115 PHE A O 1
ATOM 939 N N . GLU A 1 116 ? -20.098 3.458 -4.711 1.00 30.86 116 GLU A N 1
ATOM 940 C CA . GLU A 1 116 ? -21.057 4.078 -5.627 1.00 30.86 116 GLU A CA 1
ATOM 941 C C . GLU A 1 116 ? -20.467 4.043 -7.040 1.00 30.86 116 GLU A C 1
ATOM 943 O O . GLU A 1 116 ? -19.273 4.400 -7.185 1.00 30.86 116 GLU A O 1
#

Sequence (116 aa):
MERIDFIESEIQEITRNARNLKSDYLALIELRTLIEKMQTFFQDHSAQRKISASVQIYNNDAVLGHLGFIAGVVTTARIPAFEKMLWRISHGNIFFKQAQIDEPLKDPITVRSIFE

Solvent-accessible surface area (backbone atoms only — not comparable to full-atom values): 7446 Å² total; per-residue (Å²): 111,71,71,57,57,50,52,52,52,50,52,52,50,51,51,51,50,54,51,50,53,53,34,54,51,37,48,51,51,51,53,50,53,51,52,59,56,47,56,61,60,67,69,42,67,65,53,59,48,49,56,52,51,60,52,55,74,73,41,89,55,97,62,91,73,78,81,82,84,86,87,85,89,74,60,80,90,49,47,73,59,51,52,54,51,52,42,65,78,44,75,68,76,68,89,87,84,87,79,87,72,91,65,88,75,70,54,57,85,50,92,56,84,90,78,130